Protein AF-A0A1Y6BHB0-F1 (afdb_monomer_lite)

Radius of gyration: 21.7 Å; chains: 1; bounding box: 54×38×59 Å

Structure (mmCIF, N/CA/C/O backbone):
data_AF-A0A1Y6BHB0-F1
#
_entry.id   AF-A0A1Y6BHB0-F1
#
loop_
_atom_site.group_PDB
_atom_site.id
_atom_site.type_symbol
_atom_site.label_atom_id
_atom_site.label_alt_id
_atom_site.label_comp_id
_atom_site.label_asym_id
_atom_site.label_entity_id
_atom_site.label_seq_id
_atom_site.pdbx_PDB_ins_code
_atom_site.Cartn_x
_atom_site.Cartn_y
_atom_site.Cartn_z
_atom_site.occupancy
_atom_site.B_iso_or_equiv
_atom_site.auth_seq_id
_atom_site.auth_comp_id
_atom_site.auth_asym_id
_atom_site.auth_atom_id
_atom_site.pdbx_PDB_model_num
ATOM 1 N N . MET A 1 1 ? 20.205 -12.396 -9.247 1.00 58.94 1 MET A N 1
ATOM 2 C CA . MET A 1 1 ? 19.993 -13.091 -10.542 1.00 58.94 1 MET A CA 1
ATOM 3 C C . MET A 1 1 ? 18.827 -12.420 -11.256 1.00 58.94 1 MET A C 1
ATOM 5 O O . MET A 1 1 ? 18.009 -11.830 -10.562 1.00 58.94 1 MET A O 1
ATOM 9 N N . ALA A 1 2 ? 18.769 -12.449 -12.587 1.00 69.56 2 ALA A N 1
ATOM 10 C CA . ALA A 1 2 ? 17.671 -11.874 -13.369 1.00 69.56 2 ALA A CA 1
ATOM 11 C C . ALA A 1 2 ? 16.970 -12.984 -14.165 1.00 69.56 2 ALA A C 1
ATOM 13 O O . ALA A 1 2 ? 17.650 -13.875 -14.675 1.00 69.56 2 ALA A O 1
ATOM 14 N N . ARG A 1 3 ? 15.635 -12.956 -14.253 1.00 81.56 3 ARG A N 1
ATOM 15 C CA . ARG A 1 3 ? 14.837 -13.904 -15.054 1.00 81.56 3 ARG A CA 1
ATOM 16 C C . ARG A 1 3 ? 14.178 -13.167 -16.213 1.00 81.56 3 ARG A C 1
ATOM 18 O O . ARG A 1 3 ? 13.564 -12.135 -15.971 1.00 81.56 3 ARG A O 1
ATOM 25 N N . VAL A 1 4 ? 14.276 -13.710 -17.428 1.00 79.94 4 VAL A N 1
ATOM 26 C CA . VAL A 1 4 ? 13.752 -13.087 -18.654 1.00 79.94 4 VAL A CA 1
ATOM 27 C C . VAL A 1 4 ? 12.661 -13.951 -19.295 1.00 79.94 4 VAL A C 1
ATOM 29 O O . VAL A 1 4 ? 12.777 -15.175 -19.294 1.00 79.94 4 VAL A O 1
ATOM 32 N N . TRP A 1 5 ? 11.628 -13.302 -19.835 1.00 77.12 5 TRP A N 1
ATOM 33 C CA . TRP A 1 5 ? 10.538 -13.888 -20.620 1.00 77.12 5 TRP A CA 1
ATOM 34 C C . TRP A 1 5 ? 10.349 -13.103 -21.925 1.00 77.12 5 TRP A C 1
ATOM 36 O O . TRP A 1 5 ? 10.450 -11.876 -21.909 1.00 77.12 5 TRP A O 1
ATOM 46 N N . ASP A 1 6 ? 10.044 -13.777 -23.031 1.00 75.12 6 ASP A N 1
ATOM 47 C CA . ASP A 1 6 ? 9.770 -13.176 -24.341 1.00 75.12 6 ASP A CA 1
ATOM 48 C C . ASP A 1 6 ? 8.538 -13.807 -25.026 1.00 75.12 6 ASP A C 1
ATOM 50 O O . ASP A 1 6 ? 8.048 -14.864 -24.626 1.00 75.12 6 ASP A O 1
ATOM 54 N N . SER A 1 7 ? 7.961 -13.108 -26.011 1.00 69.25 7 SER A N 1
ATOM 55 C CA . SER A 1 7 ? 6.822 -13.593 -26.813 1.00 69.25 7 SER A CA 1
ATOM 56 C C . SER A 1 7 ? 7.252 -14.174 -28.163 1.00 69.25 7 SER A C 1
ATOM 58 O O . SER A 1 7 ? 8.389 -13.982 -28.595 1.00 69.25 7 SER A O 1
ATOM 60 N N . VAL A 1 8 ? 6.296 -14.786 -28.887 1.00 60.19 8 VAL A N 1
ATOM 61 C CA . VAL A 1 8 ? 6.467 -15.207 -30.290 1.00 60.19 8 VAL A CA 1
ATOM 62 C C . VAL A 1 8 ? 7.111 -14.081 -31.094 1.00 60.19 8 VAL A C 1
ATOM 64 O O . VAL A 1 8 ? 6.662 -12.933 -31.089 1.00 60.19 8 VAL A O 1
ATOM 67 N N . THR A 1 9 ? 8.200 -14.434 -31.759 1.00 54.53 9 THR A N 1
ATOM 68 C CA . THR A 1 9 ? 8.954 -13.549 -32.628 1.00 54.53 9 THR A CA 1
ATOM 69 C C . THR A 1 9 ? 8.180 -13.346 -33.932 1.00 54.53 9 THR A C 1
ATOM 71 O O . THR A 1 9 ? 7.953 -14.307 -34.664 1.00 54.53 9 THR A O 1
ATOM 74 N N . VAL A 1 10 ? 7.795 -12.111 -34.263 1.00 55.25 10 VAL A N 1
ATOM 75 C CA . VAL A 1 10 ? 7.250 -11.773 -35.592 1.00 55.25 10 VAL A CA 1
ATOM 76 C C . VAL A 1 10 ? 8.358 -11.065 -36.371 1.00 55.25 10 VAL A C 1
ATOM 78 O O . VAL A 1 10 ? 8.929 -10.090 -35.888 1.00 55.25 10 VAL A O 1
ATOM 81 N N . CYS A 1 11 ? 8.724 -11.590 -37.545 1.00 61.59 11 CYS A N 1
ATOM 82 C CA . CYS A 1 11 ? 9.808 -11.060 -38.392 1.00 61.59 11 CYS A CA 1
ATOM 83 C C . CYS A 1 11 ? 11.186 -10.923 -37.701 1.00 61.59 11 CYS A C 1
ATOM 85 O O . CYS A 1 11 ? 11.979 -10.060 -38.066 1.00 61.59 11 CYS A O 1
ATOM 87 N N . GLY A 1 12 ? 11.491 -11.756 -36.702 1.00 62.12 12 GLY A N 1
ATOM 88 C CA . GLY A 1 12 ? 12.788 -11.743 -36.006 1.00 62.12 12 GLY A CA 1
ATOM 89 C C . GLY A 1 12 ? 12.880 -10.831 -34.773 1.00 62.12 12 GLY A C 1
ATOM 90 O O . GLY A 1 12 ? 13.934 -10.791 -34.149 1.00 62.12 12 GLY A O 1
ATOM 91 N N . SER A 1 13 ? 11.804 -10.134 -34.380 1.00 62.78 13 SER A N 1
ATOM 92 C CA . SER A 1 13 ? 11.776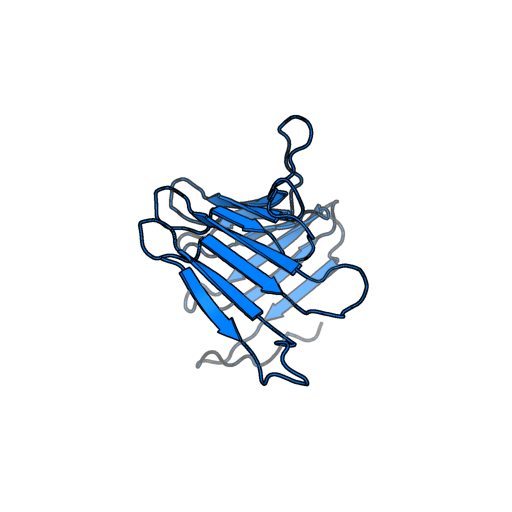 -9.285 -33.174 1.00 62.78 13 SER A CA 1
ATOM 93 C C . SER A 1 13 ? 10.723 -9.749 -32.159 1.00 62.78 13 SER A C 1
ATOM 95 O O . SER A 1 13 ? 9.595 -10.080 -32.533 1.00 62.78 13 SER A O 1
ATOM 97 N N . ALA A 1 14 ? 11.075 -9.771 -30.868 1.00 64.94 14 ALA A N 1
ATOM 98 C CA . ALA A 1 14 ? 10.121 -10.025 -29.786 1.00 64.94 14 ALA A CA 1
ATOM 99 C C . ALA A 1 14 ? 9.170 -8.825 -29.637 1.00 64.94 14 ALA A C 1
ATOM 101 O O . ALA A 1 14 ? 9.627 -7.691 -29.515 1.00 64.94 14 ALA A O 1
ATOM 102 N N . GLN A 1 15 ? 7.854 -9.054 -29.638 1.00 76.56 15 GLN A N 1
ATOM 103 C CA . GLN A 1 15 ? 6.855 -7.991 -29.417 1.00 76.56 15 GLN A CA 1
ATOM 104 C C . GLN A 1 15 ? 6.672 -7.651 -27.931 1.00 76.56 15 GLN A C 1
ATOM 106 O O . GLN A 1 15 ? 6.091 -6.624 -27.581 1.00 76.56 15 GLN A O 1
ATOM 111 N N . TYR A 1 16 ? 7.206 -8.505 -27.064 1.00 84.25 16 TYR A N 1
ATOM 112 C CA . TYR A 1 16 ? 7.228 -8.344 -25.626 1.00 84.25 16 TYR A CA 1
ATOM 113 C C . TYR A 1 16 ? 8.498 -8.978 -25.063 1.00 84.25 16 TYR A C 1
ATOM 115 O O . TYR A 1 16 ? 8.879 -10.081 -25.457 1.00 84.25 16 TYR A O 1
ATOM 123 N N . SER A 1 17 ? 9.127 -8.293 -24.115 1.00 88.00 17 SER A N 1
ATOM 124 C CA . SER A 1 17 ? 10.168 -8.864 -23.266 1.00 88.00 17 SER A CA 1
ATOM 125 C C . SER A 1 17 ? 9.992 -8.375 -21.836 1.00 88.00 17 SER A C 1
ATOM 127 O O . SER A 1 17 ? 9.733 -7.194 -21.615 1.00 88.00 17 SER A O 1
ATOM 129 N N . GLN A 1 18 ? 10.160 -9.257 -20.857 1.00 91.00 18 GLN A N 1
ATOM 130 C CA . GLN A 1 18 ? 10.143 -8.905 -19.444 1.00 91.00 18 GLN A CA 1
ATOM 131 C C . GLN A 1 18 ? 11.375 -9.454 -18.739 1.00 91.00 18 GLN A C 1
ATOM 133 O O . GLN A 1 18 ? 11.712 -10.619 -18.901 1.00 91.00 18 GLN A O 1
ATOM 138 N N . SER A 1 19 ? 12.014 -8.627 -17.915 1.00 93.31 19 SER A N 1
ATOM 139 C CA . SER A 1 19 ? 13.123 -9.011 -17.045 1.00 93.31 19 SER A CA 1
ATOM 140 C C . SER A 1 19 ? 12.796 -8.692 -15.589 1.00 93.31 19 SER A C 1
ATOM 142 O O . SER A 1 19 ? 12.406 -7.568 -15.272 1.00 93.31 19 SER A O 1
ATOM 144 N N . ILE A 1 20 ? 12.958 -9.678 -14.706 1.00 95.69 20 ILE A N 1
ATOM 145 C CA . ILE A 1 20 ? 12.718 -9.574 -13.264 1.00 95.69 20 ILE A CA 1
ATOM 146 C C . ILE A 1 20 ? 14.053 -9.703 -12.537 1.00 95.69 20 ILE A C 1
ATOM 148 O O . ILE A 1 20 ? 14.723 -10.732 -12.633 1.00 95.69 20 ILE A O 1
ATOM 152 N N . ASN A 1 21 ? 14.412 -8.677 -11.774 1.00 95.56 21 ASN A N 1
ATOM 153 C CA . ASN A 1 21 ? 15.571 -8.660 -10.894 1.00 95.56 21 ASN A CA 1
ATOM 154 C C . ASN A 1 21 ? 15.163 -8.983 -9.462 1.00 95.56 21 ASN A C 1
ATOM 156 O O . ASN A 1 21 ? 14.115 -8.543 -8.988 1.00 95.56 21 ASN A O 1
ATOM 160 N N . PHE A 1 22 ? 16.044 -9.688 -8.761 1.00 96.19 22 PHE A N 1
ATOM 161 C CA . PHE A 1 22 ? 15.888 -10.007 -7.347 1.00 96.19 22 PHE A CA 1
ATOM 162 C C . PHE A 1 22 ? 16.971 -9.324 -6.506 1.00 96.19 22 PHE A C 1
ATOM 164 O O . PHE A 1 22 ? 18.088 -9.107 -6.983 1.00 96.19 22 PHE A O 1
ATOM 171 N N . ASP A 1 23 ? 16.648 -8.986 -5.260 1.00 94.94 23 ASP A N 1
ATOM 172 C CA . ASP A 1 23 ? 17.625 -8.545 -4.265 1.00 94.94 23 ASP A CA 1
ATOM 173 C C . ASP A 1 23 ? 18.441 -9.722 -3.692 1.00 94.94 23 ASP A C 1
ATOM 175 O O . ASP A 1 23 ? 18.275 -10.878 -4.090 1.00 94.94 23 ASP A O 1
ATOM 179 N N . GLY A 1 24 ? 19.348 -9.434 -2.753 1.00 93.75 24 GLY A N 1
ATOM 180 C CA . GLY A 1 24 ? 20.203 -10.451 -2.127 1.00 93.75 24 GLY A CA 1
ATOM 181 C C . GLY A 1 24 ? 19.453 -11.511 -1.310 1.00 93.75 24 GLY A C 1
ATOM 182 O O . GLY A 1 24 ? 20.038 -12.541 -0.992 1.00 93.75 24 GLY A O 1
ATOM 183 N N . LEU A 1 25 ? 18.172 -11.286 -0.997 1.00 95.06 25 LEU A N 1
ATOM 184 C CA . LEU A 1 25 ? 17.303 -12.231 -0.292 1.00 95.06 25 LEU A CA 1
ATOM 185 C C . LEU A 1 25 ? 16.358 -12.976 -1.251 1.00 95.06 25 LEU A C 1
ATOM 187 O O . LEU A 1 25 ? 15.467 -13.693 -0.802 1.00 95.06 25 LEU A O 1
ATOM 191 N N . GLY A 1 26 ? 16.528 -12.810 -2.567 1.00 94.38 26 GLY A N 1
ATOM 192 C CA . GLY A 1 26 ? 15.717 -13.488 -3.579 1.00 94.38 26 GLY A CA 1
ATOM 193 C C . GLY A 1 26 ? 14.327 -12.882 -3.780 1.00 94.38 26 GLY A C 1
ATOM 194 O O . GLY A 1 26 ? 13.475 -13.510 -4.405 1.00 94.38 26 GLY A O 1
ATOM 195 N N . ARG A 1 27 ? 14.074 -11.668 -3.280 1.00 95.44 27 ARG A N 1
ATOM 196 C CA . ARG A 1 27 ? 12.787 -10.976 -3.450 1.00 95.44 27 ARG A CA 1
ATOM 197 C C . ARG A 1 27 ? 12.827 -10.070 -4.670 1.00 95.44 27 ARG A C 1
ATOM 199 O O . ARG A 1 27 ? 13.879 -9.523 -4.988 1.00 95.44 27 ARG A O 1
ATOM 206 N N . VAL A 1 28 ? 11.692 -9.890 -5.343 1.00 95.69 28 VAL A N 1
ATOM 207 C CA . VAL A 1 28 ? 11.603 -9.043 -6.545 1.00 95.69 28 VAL A CA 1
ATOM 208 C C . VAL A 1 28 ? 11.988 -7.606 -6.203 1.00 95.69 28 VAL A C 1
ATOM 210 O O . VAL A 1 28 ? 11.357 -6.976 -5.362 1.00 95.69 28 VAL A O 1
ATOM 213 N N . SER A 1 29 ? 13.007 -7.075 -6.876 1.00 95.81 29 SER A N 1
ATOM 214 C CA . SER A 1 29 ? 13.450 -5.691 -6.703 1.00 95.81 29 SER A CA 1
ATOM 215 C C . SER A 1 29 ? 13.037 -4.803 -7.870 1.00 95.81 29 SER A C 1
ATOM 217 O O . SER A 1 29 ? 12.697 -3.645 -7.656 1.00 95.81 29 SER A O 1
ATOM 219 N N . GLN A 1 30 ? 13.029 -5.318 -9.099 1.00 95.62 30 GLN A N 1
ATOM 220 C CA . GLN A 1 30 ? 12.675 -4.534 -10.278 1.00 95.62 30 GLN A CA 1
ATOM 221 C C . GLN A 1 30 ? 12.114 -5.431 -11.374 1.00 95.62 30 GLN A C 1
ATOM 223 O O . GLN A 1 30 ? 12.714 -6.456 -11.692 1.00 95.62 30 GLN A O 1
ATOM 228 N N . THR A 1 31 ? 11.028 -4.992 -11.998 1.00 95.25 31 THR A N 1
ATOM 229 C CA . THR A 1 31 ? 10.496 -5.582 -13.226 1.00 95.25 31 THR A CA 1
ATOM 230 C C . THR A 1 31 ? 10.679 -4.574 -14.348 1.00 95.25 31 THR A C 1
ATOM 232 O O . THR A 1 31 ? 10.356 -3.397 -14.208 1.00 95.25 31 THR A O 1
ATOM 235 N N . THR A 1 32 ? 11.251 -5.017 -15.459 1.00 93.50 32 THR A N 1
ATOM 236 C CA . THR A 1 32 ? 11.397 -4.215 -16.673 1.00 93.50 32 THR A CA 1
ATOM 237 C C . THR A 1 32 ? 10.605 -4.892 -17.769 1.00 93.50 32 THR A C 1
ATOM 239 O O . THR A 1 32 ? 10.884 -6.047 -18.075 1.00 93.50 32 THR A O 1
ATOM 242 N N . THR A 1 33 ? 9.640 -4.190 -18.348 1.00 91.00 33 THR A N 1
ATOM 243 C CA . THR A 1 33 ? 8.777 -4.717 -19.406 1.00 91.00 33 THR A CA 1
ATOM 244 C C . THR A 1 33 ? 8.952 -3.874 -20.658 1.00 91.00 33 THR A C 1
ATOM 246 O O . THR A 1 33 ? 8.791 -2.659 -20.602 1.00 91.00 33 THR A O 1
ATOM 249 N N . THR A 1 34 ? 9.262 -4.505 -21.784 1.00 88.12 34 THR A N 1
ATOM 250 C CA . THR A 1 34 ? 9.491 -3.851 -23.070 1.00 88.12 34 THR A CA 1
ATOM 251 C C . THR A 1 34 ? 8.463 -4.309 -24.098 1.00 88.12 34 THR A C 1
ATOM 253 O O . THR A 1 34 ? 8.304 -5.509 -24.303 1.00 88.12 34 THR A O 1
ATOM 256 N N . PHE A 1 35 ? 7.826 -3.358 -24.780 1.00 84.69 35 PHE A N 1
ATOM 257 C CA . PHE A 1 35 ? 6.937 -3.544 -25.927 1.00 84.69 35 PHE A CA 1
ATOM 258 C C . PHE A 1 35 ? 7.498 -2.788 -27.146 1.00 84.69 35 PHE A C 1
ATOM 260 O O . PHE A 1 35 ? 7.237 -1.590 -27.313 1.00 84.69 35 PHE A O 1
ATOM 267 N N . PRO A 1 36 ? 8.313 -3.432 -28.000 1.00 74.50 36 PRO A N 1
ATOM 268 C CA . PRO A 1 36 ? 8.846 -2.785 -29.196 1.00 74.50 36 PRO A CA 1
ATOM 269 C C . PRO A 1 36 ? 7.729 -2.361 -30.163 1.00 74.50 36 PRO A C 1
ATOM 271 O O . PRO A 1 36 ? 6.829 -3.140 -30.463 1.00 74.50 36 PRO A O 1
ATOM 274 N N . GLY A 1 37 ? 7.791 -1.123 -30.666 1.00 69.31 37 GLY A N 1
ATOM 275 C CA . GLY A 1 37 ? 6.844 -0.600 -31.663 1.00 69.31 37 GLY A CA 1
ATOM 276 C C . GLY A 1 37 ? 5.557 0.032 -31.112 1.00 69.31 37 GLY A C 1
ATOM 277 O O . GLY A 1 37 ? 4.710 0.433 -31.905 1.00 69.31 37 GLY A O 1
ATOM 278 N N . HIS A 1 38 ? 5.401 0.162 -29.789 1.00 63.78 38 HIS A N 1
ATOM 279 C CA . HIS A 1 38 ? 4.246 0.828 -29.175 1.00 63.78 38 HIS A CA 1
ATOM 280 C C . HIS A 1 38 ? 4.520 2.317 -28.858 1.00 63.78 38 HIS A C 1
ATOM 282 O O . HIS A 1 38 ? 5.587 2.674 -28.356 1.00 63.78 38 HIS A O 1
ATOM 288 N N . ASN A 1 39 ? 3.545 3.186 -29.158 1.00 56.44 39 ASN A N 1
ATOM 289 C CA . ASN A 1 39 ? 3.589 4.657 -29.092 1.00 56.44 39 ASN A CA 1
ATOM 290 C C . ASN A 1 39 ? 4.345 5.245 -27.873 1.00 56.44 39 ASN A C 1
ATOM 292 O O . ASN A 1 39 ? 3.850 5.215 -26.748 1.00 56.44 39 ASN A O 1
ATOM 296 N N . ASN A 1 40 ? 5.492 5.889 -28.127 1.00 59.97 40 ASN A N 1
ATOM 297 C CA . ASN A 1 40 ? 6.230 6.812 -27.242 1.00 59.97 40 ASN A CA 1
ATOM 298 C C . ASN A 1 40 ? 6.837 6.280 -25.924 1.00 59.97 40 ASN A C 1
ATOM 300 O O . ASN A 1 40 ? 7.524 7.043 -25.244 1.00 59.97 40 ASN A O 1
ATOM 304 N N . SER A 1 41 ? 6.682 5.003 -25.568 1.00 61.69 41 SER A N 1
ATOM 305 C CA . SER A 1 41 ? 7.523 4.364 -24.543 1.00 61.69 41 SER A CA 1
ATOM 306 C C . SER A 1 41 ? 7.571 2.864 -24.774 1.00 61.69 41 SER A C 1
ATOM 308 O O . SER A 1 41 ? 6.590 2.160 -24.560 1.00 61.69 41 SER A O 1
ATOM 310 N N . THR A 1 42 ? 8.726 2.369 -25.210 1.00 81.75 42 THR A N 1
ATOM 311 C CA . THR A 1 42 ? 8.920 0.940 -25.460 1.00 81.75 42 THR A CA 1
ATOM 312 C C . THR A 1 42 ? 9.267 0.178 -24.201 1.00 81.75 42 THR A C 1
ATOM 314 O O . THR A 1 42 ? 9.161 -1.033 -24.229 1.00 81.75 42 THR A O 1
ATOM 317 N N . THR A 1 43 ? 9.692 0.833 -23.117 1.00 87.81 43 THR A N 1
ATOM 318 C CA . THR A 1 43 ? 10.128 0.154 -21.891 1.00 87.81 43 THR A CA 1
ATOM 319 C C . THR A 1 43 ? 9.525 0.809 -20.657 1.00 87.81 43 THR A C 1
ATOM 321 O O . THR A 1 43 ? 9.545 2.029 -20.506 1.00 87.81 43 THR A O 1
ATOM 324 N N . HIS A 1 44 ? 9.010 -0.033 -19.770 1.00 89.62 44 HIS A N 1
ATOM 325 C CA . HIS A 1 44 ? 8.382 0.307 -18.506 1.00 89.62 44 HIS A CA 1
ATOM 326 C C . HIS A 1 44 ? 9.180 -0.308 -17.365 1.00 89.62 44 HIS A C 1
ATOM 328 O O . HIS A 1 44 ? 9.595 -1.467 -17.440 1.00 89.62 44 HIS A O 1
ATOM 334 N N . TYR A 1 45 ? 9.375 0.466 -16.303 1.00 92.62 45 TYR A N 1
ATOM 335 C CA . TYR A 1 45 ? 10.154 0.047 -15.143 1.00 92.62 45 TYR A CA 1
ATOM 336 C C . TYR A 1 45 ? 9.304 0.110 -13.883 1.00 92.62 45 TYR A C 1
ATOM 338 O O . TYR A 1 45 ? 8.821 1.176 -13.515 1.00 92.62 45 TYR A O 1
ATOM 346 N N . GLU A 1 46 ? 9.197 -1.014 -13.193 1.00 94.50 46 GLU A N 1
ATOM 347 C CA . GLU A 1 46 ? 8.542 -1.156 -11.895 1.00 94.50 46 GLU A CA 1
ATOM 348 C C . GLU A 1 46 ? 9.597 -1.527 -10.864 1.00 94.50 46 GLU A C 1
ATOM 350 O O . GLU A 1 46 ? 10.543 -2.259 -11.166 1.00 94.50 46 GLU A O 1
ATOM 355 N N . LYS A 1 47 ? 9.453 -1.038 -9.636 1.00 95.69 47 LYS A N 1
ATOM 356 C CA . LYS A 1 47 ? 10.401 -1.343 -8.562 1.00 95.69 47 LYS A CA 1
ATOM 357 C C . LYS A 1 47 ? 9.691 -1.517 -7.245 1.00 95.69 47 LYS A C 1
ATOM 359 O O . LYS A 1 47 ? 8.763 -0.780 -6.927 1.00 95.69 47 LYS A O 1
ATOM 364 N N . GLN A 1 48 ? 10.207 -2.451 -6.463 1.00 96.56 48 GLN A N 1
ATOM 365 C CA . GLN A 1 48 ? 9.828 -2.629 -5.079 1.00 96.56 48 GLN A CA 1
ATOM 366 C C . GLN A 1 48 ? 11.079 -2.611 -4.207 1.00 96.56 48 GLN A C 1
ATOM 368 O O . GLN A 1 48 ? 12.113 -3.185 -4.552 1.00 96.56 48 GLN A O 1
ATOM 373 N N . THR A 1 49 ? 11.001 -1.917 -3.080 1.00 96.88 49 THR A N 1
ATOM 374 C CA . THR A 1 49 ? 12.028 -1.965 -2.038 1.00 96.88 49 THR A CA 1
ATOM 375 C C . THR A 1 49 ? 11.427 -2.530 -0.768 1.00 96.88 49 THR A C 1
ATOM 377 O O . THR A 1 49 ? 10.206 -2.572 -0.602 1.00 96.88 49 THR A O 1
ATOM 380 N N . TYR A 1 50 ? 12.295 -2.967 0.133 1.00 97.94 50 TY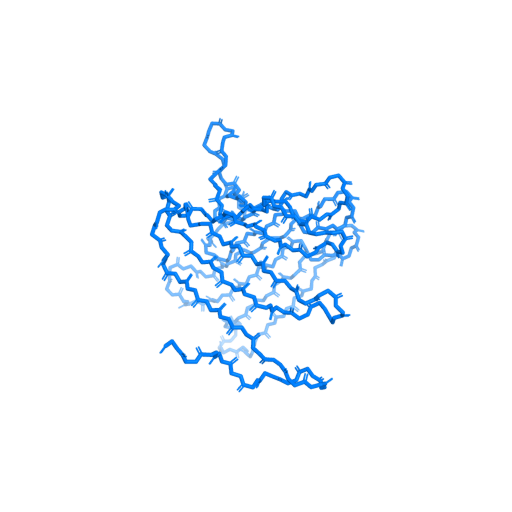R A N 1
ATOM 381 C CA . TYR A 1 50 ? 11.889 -3.576 1.383 1.00 97.94 50 TYR A CA 1
ATOM 382 C C . TYR A 1 50 ? 12.629 -2.948 2.550 1.00 97.94 50 TYR A C 1
ATOM 384 O O . TYR A 1 50 ? 13.760 -2.485 2.398 1.00 97.94 50 TYR A O 1
ATOM 392 N N . ASP A 1 51 ? 11.993 -2.957 3.714 1.00 96.19 51 ASP A N 1
ATOM 393 C CA . ASP A 1 51 ? 12.638 -2.552 4.951 1.00 96.19 51 ASP A CA 1
ATOM 394 C C . ASP A 1 51 ? 13.499 -3.684 5.537 1.00 96.19 51 ASP A C 1
ATOM 396 O O . ASP A 1 51 ? 13.563 -4.803 5.013 1.00 96.19 51 ASP A O 1
ATOM 400 N N . GLN A 1 52 ? 14.157 -3.383 6.656 1.00 95.19 52 GLN A N 1
ATOM 401 C CA . GLN A 1 52 ? 15.023 -4.319 7.375 1.00 95.19 52 GLN A CA 1
ATOM 402 C C . GLN A 1 52 ? 14.301 -5.573 7.901 1.00 95.19 52 GLN A C 1
ATOM 404 O O . GLN A 1 52 ? 14.960 -6.555 8.223 1.00 95.19 52 GLN A O 1
ATOM 409 N N . PHE A 1 53 ? 12.967 -5.553 7.991 1.00 96.19 53 PHE A N 1
ATOM 410 C CA . PHE A 1 53 ? 12.152 -6.666 8.487 1.00 96.19 53 PHE A CA 1
ATOM 411 C C . PHE A 1 53 ? 11.550 -7.508 7.368 1.00 96.19 53 PHE A C 1
ATOM 413 O O . PHE A 1 53 ? 10.795 -8.441 7.629 1.00 96.19 53 PHE A O 1
ATOM 420 N N . GLY A 1 54 ? 11.853 -7.185 6.115 1.00 95.38 54 GLY A N 1
ATOM 421 C CA . GLY A 1 54 ? 11.373 -7.970 4.996 1.00 95.38 54 GLY A CA 1
ATOM 422 C C . GLY A 1 54 ? 10.149 -7.393 4.283 1.00 95.38 54 GLY A C 1
ATOM 423 O O . GLY A 1 54 ? 9.758 -7.927 3.247 1.00 95.38 54 GLY A O 1
ATOM 424 N N . ARG A 1 55 ? 9.540 -6.329 4.817 1.00 97.12 55 ARG A N 1
ATOM 425 C CA . ARG A 1 55 ? 8.230 -5.816 4.384 1.00 97.12 55 ARG A CA 1
ATOM 426 C C . ARG A 1 55 ? 8.380 -4.820 3.247 1.00 97.12 55 ARG A C 1
ATOM 428 O O . ARG A 1 55 ? 9.404 -4.152 3.146 1.00 97.12 55 ARG A O 1
ATOM 435 N N . VAL A 1 56 ? 7.352 -4.699 2.412 1.00 97.56 56 VAL A N 1
ATOM 436 C CA . VAL A 1 56 ? 7.341 -3.766 1.277 1.00 97.56 56 VAL A CA 1
ATOM 437 C C . VAL A 1 56 ? 7.445 -2.327 1.773 1.00 97.56 56 VAL A C 1
ATOM 439 O O . VAL A 1 56 ? 6.535 -1.822 2.420 1.00 97.56 56 VAL A O 1
ATOM 442 N N . PHE A 1 57 ? 8.538 -1.651 1.439 1.00 97.50 57 PHE A N 1
ATOM 443 C CA . PHE A 1 57 ? 8.822 -0.293 1.889 1.00 97.50 57 PHE A CA 1
ATOM 444 C C . PHE A 1 57 ? 8.423 0.758 0.857 1.00 97.50 57 PHE A C 1
ATOM 446 O O . PHE A 1 57 ? 7.775 1.741 1.210 1.00 97.50 57 PHE A O 1
ATOM 453 N N . GLN A 1 58 ? 8.772 0.559 -0.415 1.00 96.81 58 GLN A N 1
ATOM 454 C CA . GLN A 1 58 ? 8.365 1.444 -1.507 1.00 96.81 58 GLN A CA 1
ATOM 455 C C . GLN A 1 58 ? 7.934 0.628 -2.717 1.00 96.81 58 GLN A C 1
ATOM 457 O O . GLN A 1 58 ? 8.537 -0.405 -3.008 1.00 96.81 58 GLN A O 1
ATOM 462 N N . VAL A 1 59 ? 6.934 1.128 -3.437 1.00 96.38 59 VAL A N 1
ATOM 463 C CA . VAL A 1 59 ? 6.446 0.559 -4.697 1.00 96.38 59 VAL A CA 1
ATOM 464 C C . VAL A 1 59 ? 6.396 1.666 -5.739 1.00 96.38 59 VAL A C 1
ATOM 466 O O .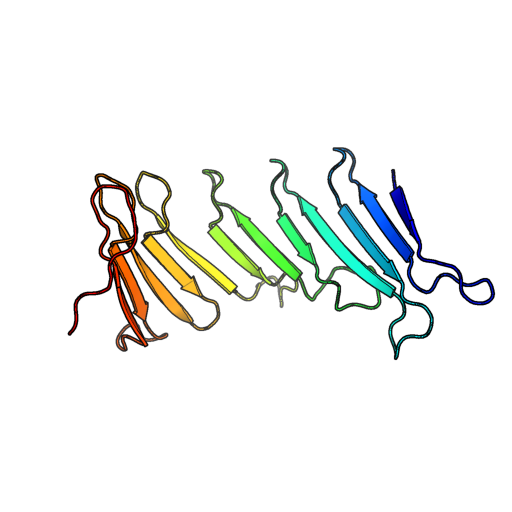 VAL A 1 59 ? 5.867 2.745 -5.480 1.00 96.38 59 VAL A O 1
ATOM 469 N N . PHE A 1 60 ? 6.956 1.398 -6.910 1.00 95.31 60 PHE A N 1
ATOM 470 C CA . PHE A 1 60 ? 7.034 2.317 -8.037 1.00 95.31 60 PHE A CA 1
ATOM 471 C C . PHE A 1 60 ? 6.300 1.720 -9.230 1.00 95.31 60 PHE A C 1
ATOM 473 O O . PHE A 1 60 ? 6.611 0.597 -9.632 1.00 95.31 60 PHE A O 1
ATOM 480 N N . ASP A 1 61 ? 5.360 2.479 -9.792 1.00 89.56 61 ASP A N 1
ATOM 481 C CA . ASP A 1 61 ? 4.556 2.046 -10.936 1.00 89.56 61 ASP A CA 1
ATOM 482 C C . ASP A 1 61 ? 5.351 1.993 -12.255 1.00 89.56 61 ASP A C 1
ATOM 484 O O . ASP A 1 61 ? 6.446 2.554 -12.376 1.00 89.56 61 ASP A O 1
ATOM 488 N N . SER A 1 62 ? 4.761 1.351 -13.265 1.00 83.62 62 SER A N 1
ATOM 489 C CA . SER A 1 62 ? 5.288 1.230 -14.631 1.00 83.62 62 SER A CA 1
ATOM 490 C C . SER A 1 62 ? 5.103 2.490 -15.485 1.00 83.62 62 SER A C 1
ATOM 492 O O . SER A 1 62 ? 5.518 2.508 -16.649 1.00 83.62 62 SER A O 1
ATOM 494 N N . ALA A 1 63 ? 4.533 3.571 -14.937 1.00 77.75 63 ALA A N 1
ATOM 495 C CA . ALA A 1 63 ? 4.273 4.827 -15.644 1.00 77.75 63 ALA A CA 1
ATOM 496 C C . ALA A 1 63 ? 5.546 5.690 -15.768 1.00 77.75 63 ALA A C 1
ATOM 498 O O . ALA A 1 63 ? 5.567 6.886 -15.456 1.00 77.75 63 ALA A O 1
ATOM 499 N N . ARG A 1 64 ? 6.649 5.068 -16.200 1.00 79.62 64 ARG A N 1
ATOM 500 C CA . ARG A 1 64 ? 7.949 5.707 -16.408 1.00 79.62 64 ARG A CA 1
ATOM 501 C C . ARG A 1 64 ? 8.706 5.058 -17.561 1.00 79.62 64 ARG A C 1
ATOM 503 O O . ARG A 1 64 ? 8.696 3.841 -17.709 1.00 79.62 64 ARG A O 1
ATOM 510 N N . SER A 1 65 ? 9.436 5.887 -18.297 1.00 76.06 65 SER A N 1
ATOM 511 C CA . SER A 1 65 ? 10.367 5.474 -19.351 1.00 76.06 65 SER A CA 1
ATOM 512 C C . SER A 1 65 ? 11.820 5.362 -18.866 1.00 76.06 65 SER A C 1
ATOM 514 O O . SER A 1 65 ? 12.717 5.105 -19.663 1.00 76.06 65 SER A O 1
ATOM 516 N N . SER A 1 66 ? 12.084 5.563 -17.566 1.00 83.19 66 SER A N 1
ATOM 517 C CA . SER A 1 66 ? 13.431 5.488 -16.987 1.00 83.19 66 SER A CA 1
ATOM 518 C C . SER A 1 66 ? 13.466 4.796 -15.621 1.00 83.19 66 SER A C 1
ATOM 520 O O . SER A 1 66 ? 12.507 4.833 -14.848 1.00 83.19 66 SER A O 1
ATOM 522 N N . ALA A 1 67 ? 14.621 4.214 -15.290 1.00 84.56 67 ALA A N 1
ATOM 523 C CA . ALA A 1 67 ? 14.887 3.525 -14.025 1.00 84.56 67 ALA A CA 1
ATOM 524 C C . ALA A 1 67 ? 15.349 4.472 -12.888 1.00 84.56 67 ALA A C 1
ATOM 526 O O . ALA A 1 67 ? 16.148 4.081 -12.039 1.00 84.56 67 ALA A O 1
ATOM 527 N N . SER A 1 68 ? 14.890 5.733 -12.863 1.00 87.12 68 SER A N 1
ATOM 528 C CA . SER A 1 68 ? 15.333 6.729 -11.865 1.00 87.12 68 SER A CA 1
ATOM 529 C C . SER A 1 68 ? 14.654 6.605 -10.496 1.00 87.12 68 SER A C 1
ATOM 531 O O . SER A 1 68 ? 15.196 7.093 -9.511 1.00 87.12 68 SER A O 1
ATOM 533 N N . PHE A 1 69 ? 13.467 5.988 -10.429 1.00 88.75 69 PHE A N 1
ATOM 534 C CA . PHE A 1 69 ? 12.714 5.682 -9.197 1.00 88.75 69 PHE A CA 1
ATOM 535 C C . PHE A 1 69 ? 12.680 6.802 -8.136 1.00 88.75 69 PHE A C 1
ATOM 537 O O . PHE A 1 69 ? 12.850 6.558 -6.945 1.00 88.75 69 PHE A O 1
ATOM 544 N N . ASN A 1 70 ? 12.447 8.042 -8.566 1.00 85.12 70 ASN A N 1
ATOM 545 C CA . ASN A 1 70 ? 12.397 9.228 -7.699 1.00 85.12 70 ASN A CA 1
ATOM 546 C C . ASN A 1 70 ? 11.002 9.874 -7.600 1.00 85.12 70 ASN A C 1
ATOM 548 O O . ASN A 1 70 ? 10.829 10.851 -6.880 1.00 85.12 70 ASN A O 1
ATOM 552 N N . LYS A 1 71 ? 10.020 9.346 -8.334 1.00 86.94 71 LYS A N 1
ATOM 553 C CA . LYS A 1 71 ? 8.628 9.817 -8.397 1.00 86.94 71 LYS A CA 1
ATOM 554 C C . LYS A 1 71 ? 7.682 8.685 -8.795 1.00 86.94 71 LYS A C 1
ATOM 556 O O . LYS A 1 71 ? 8.162 7.600 -9.141 1.00 86.94 71 LYS A O 1
ATOM 561 N N . ASN A 1 72 ? 6.377 8.963 -8.802 1.00 87.75 72 ASN A N 1
ATOM 562 C CA . ASN A 1 72 ? 5.316 8.032 -9.206 1.00 87.75 72 ASN A CA 1
ATOM 563 C C . ASN A 1 72 ? 5.389 6.729 -8.395 1.00 87.75 72 ASN A C 1
ATOM 565 O O . ASN A 1 72 ? 5.549 5.634 -8.926 1.00 87.75 72 ASN A O 1
ATOM 569 N N . GLY A 1 73 ? 5.435 6.851 -7.075 1.00 93.38 73 GLY A N 1
ATOM 570 C CA . GLY A 1 73 ? 5.562 5.696 -6.202 1.00 93.38 73 GLY A CA 1
ATOM 571 C C . GLY A 1 73 ? 4.995 5.994 -4.834 1.00 93.38 73 GLY A C 1
ATOM 572 O O . GLY A 1 73 ? 4.839 7.149 -4.455 1.00 93.38 73 GLY A O 1
ATOM 573 N N . VAL A 1 74 ? 4.708 4.944 -4.084 1.00 95.75 74 VAL A N 1
ATOM 574 C CA . VAL A 1 74 ? 4.216 5.043 -2.712 1.00 95.75 74 VAL A CA 1
ATOM 575 C C . VAL A 1 74 ? 5.231 4.459 -1.749 1.00 95.75 74 VAL A C 1
ATOM 577 O O . VAL A 1 74 ? 5.994 3.553 -2.091 1.00 95.75 74 VAL A O 1
ATOM 580 N N . LYS A 1 75 ? 5.245 4.994 -0.535 1.00 96.50 75 LYS A N 1
ATOM 581 C CA . LYS A 1 75 ? 6.058 4.540 0.584 1.00 96.50 75 LYS A CA 1
ATOM 582 C C . LYS A 1 75 ? 5.140 4.101 1.716 1.00 96.50 75 LYS A C 1
ATOM 584 O O . LYS A 1 75 ? 4.322 4.887 2.197 1.00 96.50 75 LYS A O 1
ATOM 589 N N . ASN A 1 76 ? 5.338 2.872 2.174 1.00 98.06 76 ASN A N 1
ATOM 590 C CA . ASN A 1 76 ? 4.691 2.342 3.363 1.00 98.06 76 ASN A CA 1
ATOM 591 C C . ASN A 1 76 ? 5.505 2.729 4.598 1.00 98.06 76 ASN A C 1
ATOM 593 O O . ASN A 1 76 ? 6.719 2.517 4.668 1.00 98.06 76 ASN A O 1
ATOM 597 N N . VAL A 1 77 ? 4.828 3.292 5.590 1.00 97.12 77 VAL A N 1
ATOM 598 C CA . VAL A 1 77 ? 5.380 3.585 6.910 1.00 97.12 77 VAL A CA 1
ATOM 599 C C . VAL A 1 77 ? 4.684 2.672 7.900 1.00 97.12 77 VAL A C 1
ATOM 601 O O . VAL A 1 77 ? 3.457 2.646 7.965 1.00 97.12 77 VAL A O 1
ATOM 604 N N . TYR A 1 78 ? 5.469 1.918 8.657 1.00 97.62 78 TYR A N 1
ATOM 605 C CA . TYR A 1 78 ? 4.975 0.962 9.637 1.00 97.62 78 TYR A CA 1
ATOM 606 C C . TYR A 1 78 ? 5.219 1.474 11.058 1.00 97.62 78 TYR A C 1
ATOM 608 O O . TYR A 1 78 ? 6.233 2.127 11.308 1.00 97.62 78 TYR A O 1
ATOM 616 N N . ASN A 1 79 ? 4.319 1.148 11.985 1.00 94.88 79 ASN A N 1
ATOM 617 C CA . ASN A 1 79 ? 4.503 1.440 13.406 1.00 94.88 79 ASN A CA 1
ATOM 618 C C . ASN A 1 79 ? 5.509 0.472 14.061 1.00 94.88 79 ASN A C 1
ATOM 620 O O . ASN A 1 79 ? 5.984 -0.486 13.439 1.00 94.88 79 ASN A O 1
ATOM 624 N N . SER A 1 80 ? 5.834 0.722 15.332 1.00 94.56 80 SER A N 1
ATOM 625 C CA . SER A 1 80 ? 6.797 -0.081 16.097 1.00 94.56 80 SER A CA 1
ATOM 626 C C . SER A 1 80 ? 6.343 -1.525 16.327 1.00 94.56 80 SER A C 1
ATOM 628 O O . SER A 1 80 ? 7.184 -2.403 16.489 1.00 94.56 80 SER A O 1
ATOM 630 N N . GLN A 1 81 ? 5.035 -1.788 16.299 1.00 93.69 81 GLN A N 1
ATOM 631 C CA . GLN A 1 81 ? 4.448 -3.124 16.432 1.00 93.69 81 GLN A CA 1
ATOM 632 C C . GLN A 1 81 ? 4.406 -3.905 15.114 1.00 93.69 81 GLN A C 1
ATOM 634 O O . GLN A 1 81 ? 4.046 -5.077 15.103 1.00 93.69 81 GLN A O 1
ATOM 639 N N . GLY A 1 82 ? 4.765 -3.273 13.999 1.00 94.19 82 GLY A N 1
ATOM 640 C CA . GLY A 1 82 ? 4.885 -3.940 12.715 1.00 94.19 82 GLY A CA 1
ATOM 641 C C . GLY A 1 82 ? 3.733 -3.692 11.732 1.00 94.19 82 GLY A C 1
ATOM 642 O O . GLY A 1 82 ? 3.838 -4.098 10.572 1.00 94.19 82 GLY A O 1
ATOM 643 N N . TYR A 1 83 ? 2.669 -3.007 12.153 1.00 95.31 83 TYR A N 1
ATOM 644 C CA . TYR A 1 83 ? 1.488 -2.743 11.329 1.00 95.31 83 TYR A CA 1
ATOM 645 C C . TYR A 1 83 ? 1.681 -1.533 10.417 1.00 95.31 83 TYR A C 1
ATOM 647 O O . TYR A 1 83 ? 2.433 -0.611 10.739 1.00 95.31 83 TYR A O 1
ATOM 655 N N . LEU A 1 84 ? 0.986 -1.527 9.276 1.00 97.00 84 LEU A N 1
ATOM 656 C CA . LEU A 1 84 ? 0.956 -0.372 8.380 1.00 97.00 84 LEU A CA 1
ATOM 657 C C . LEU A 1 84 ? 0.325 0.820 9.113 1.00 97.00 84 LEU A C 1
ATOM 659 O O . LEU A 1 84 ? -0.808 0.743 9.577 1.00 97.00 84 LEU A O 1
ATOM 663 N N . GLU A 1 85 ? 1.069 1.916 9.210 1.00 97.69 85 GLU A N 1
ATOM 664 C CA . GLU A 1 85 ? 0.631 3.158 9.846 1.00 97.69 85 GLU A CA 1
ATOM 665 C C . GLU A 1 85 ? 0.198 4.177 8.792 1.00 97.69 85 GLU A C 1
ATOM 667 O O . GLU A 1 85 ? -0.850 4.804 8.931 1.00 97.69 85 GLU A O 1
ATOM 672 N N . ARG A 1 86 ? 0.998 4.361 7.733 1.00 97.69 86 ARG A N 1
ATOM 673 C CA . ARG A 1 86 ? 0.738 5.342 6.672 1.00 97.69 86 ARG A CA 1
ATOM 674 C C . ARG A 1 86 ? 1.192 4.852 5.305 1.00 97.69 86 ARG A C 1
ATOM 676 O O . ARG A 1 86 ? 2.186 4.139 5.194 1.00 97.69 86 ARG A O 1
ATOM 683 N N . VAL A 1 87 ? 0.514 5.331 4.271 1.00 97.94 87 VAL A N 1
ATOM 684 C CA . VAL A 1 87 ? 0.958 5.298 2.877 1.00 97.94 87 VAL A CA 1
ATOM 685 C C . VAL A 1 87 ? 1.100 6.739 2.410 1.00 97.94 87 VAL A C 1
ATOM 687 O O . VAL A 1 87 ? 0.159 7.531 2.512 1.00 97.94 87 VAL A O 1
ATOM 690 N N . VAL A 1 88 ? 2.289 7.083 1.930 1.00 97.12 88 VAL A N 1
ATOM 691 C CA . VAL A 1 88 ? 2.634 8.435 1.473 1.00 97.12 88 VAL A CA 1
ATOM 692 C C . VAL A 1 88 ? 3.271 8.381 0.089 1.00 97.12 88 VAL A C 1
ATOM 694 O O . VAL A 1 88 ? 3.772 7.331 -0.314 1.00 97.12 88 VAL A O 1
ATOM 697 N N . ASP A 1 89 ? 3.282 9.493 -0.635 1.00 94.81 89 ASP A N 1
ATOM 698 C CA . ASP A 1 89 ? 4.041 9.608 -1.883 1.00 94.81 89 ASP A CA 1
ATOM 699 C C . ASP A 1 89 ? 5.542 9.394 -1.632 1.00 94.81 89 ASP A C 1
ATOM 701 O O . ASP A 1 89 ? 6.091 9.829 -0.619 1.00 94.81 89 ASP A O 1
ATOM 705 N N . VAL A 1 90 ? 6.242 8.735 -2.553 1.00 91.69 90 VAL A N 1
ATOM 706 C CA . VAL A 1 90 ? 7.707 8.665 -2.527 1.00 91.69 90 VAL A CA 1
ATOM 707 C C . VAL A 1 90 ? 8.327 10.031 -2.802 1.00 91.69 90 VAL A C 1
ATOM 709 O O . VAL A 1 90 ? 9.332 10.363 -2.166 1.00 91.69 90 VAL A O 1
ATOM 712 N N . ALA A 1 91 ? 7.760 10.817 -3.723 1.00 85.12 91 ALA A N 1
ATOM 713 C CA . ALA A 1 91 ? 8.308 12.121 -4.078 1.00 85.12 91 ALA A CA 1
ATOM 714 C C . ALA A 1 91 ? 7.976 13.154 -2.992 1.00 85.12 91 ALA A C 1
ATOM 716 O O . ALA A 1 91 ? 6.997 13.887 -3.049 1.00 85.12 91 ALA A O 1
ATOM 717 N N . GLY A 1 92 ? 8.821 13.229 -1.966 1.00 78.69 92 GLY A N 1
ATOM 718 C CA . GLY A 1 92 ? 8.699 14.280 -0.964 1.00 78.69 92 GLY A CA 1
ATOM 719 C C . GLY A 1 92 ? 9.069 15.652 -1.541 1.00 78.69 92 GLY A C 1
ATOM 720 O O . GLY A 1 92 ? 10.119 15.802 -2.166 1.00 78.69 92 GLY A O 1
ATOM 721 N N . LYS A 1 93 ? 8.263 16.684 -1.281 1.00 77.31 93 LYS A N 1
ATOM 722 C CA . LYS A 1 93 ? 8.633 18.091 -1.511 1.00 77.31 93 LYS A CA 1
ATOM 723 C C . LYS A 1 93 ? 9.226 18.661 -0.227 1.00 77.31 93 LYS A C 1
ATOM 725 O O . LYS A 1 93 ? 8.555 18.700 0.801 1.00 77.31 93 LYS A O 1
ATOM 730 N N . ASN A 1 94 ? 10.487 19.098 -0.265 1.00 82.88 94 ASN A N 1
ATOM 731 C CA . ASN A 1 94 ? 11.206 19.623 0.909 1.00 82.88 94 ASN A CA 1
ATOM 732 C C . ASN A 1 94 ? 11.157 18.671 2.125 1.00 82.88 94 ASN A C 1
ATOM 734 O O . ASN A 1 94 ? 10.954 19.100 3.258 1.00 82.88 94 ASN A O 1
ATOM 738 N N . GLY A 1 95 ? 11.266 17.360 1.878 1.00 79.50 95 GLY A N 1
ATOM 739 C CA . GLY A 1 95 ? 11.192 16.322 2.915 1.00 79.50 95 GLY A CA 1
ATOM 740 C C . GLY A 1 95 ? 9.781 16.006 3.433 1.00 79.50 95 GLY A C 1
ATOM 741 O O . GLY A 1 95 ? 9.631 15.120 4.273 1.00 79.50 95 GLY A O 1
ATOM 742 N N . LYS A 1 96 ? 8.739 16.685 2.937 1.00 86.38 96 LYS A N 1
ATOM 743 C CA . LYS A 1 96 ? 7.338 16.368 3.236 1.00 86.38 96 LYS A CA 1
ATOM 744 C C . LYS A 1 96 ? 6.755 15.496 2.136 1.00 86.38 96 LYS A C 1
ATOM 746 O O . LYS A 1 96 ? 6.839 15.848 0.966 1.00 86.38 96 LYS A O 1
ATOM 751 N N . HIS A 1 97 ? 6.162 14.379 2.527 1.00 91.19 97 HIS A N 1
ATOM 752 C CA . HIS A 1 97 ? 5.508 13.446 1.620 1.00 91.19 97 HIS A CA 1
ATOM 753 C C . HIS A 1 97 ? 3.996 13.636 1.693 1.00 91.19 97 HIS A C 1
ATOM 755 O O . HIS A 1 97 ? 3.450 13.721 2.798 1.00 91.19 97 HIS A O 1
ATOM 761 N N . ASP A 1 98 ? 3.336 13.687 0.538 1.00 94.50 98 ASP A N 1
ATOM 762 C CA . ASP A 1 98 ? 1.882 13.800 0.475 1.00 94.50 98 ASP A CA 1
ATOM 763 C C . ASP A 1 98 ? 1.240 12.527 1.042 1.00 94.50 98 ASP A C 1
ATOM 765 O O . ASP A 1 98 ? 1.684 11.407 0.774 1.00 94.50 98 ASP A O 1
ATOM 769 N N . LEU A 1 99 ? 0.222 12.695 1.886 1.00 95.38 99 LEU A N 1
ATOM 770 C CA . LEU A 1 99 ? -0.469 11.584 2.529 1.00 95.38 99 LEU A CA 1
ATOM 771 C C . LEU A 1 99 ? -1.495 10.984 1.569 1.00 95.38 99 LEU A C 1
ATOM 773 O O . LEU A 1 99 ? -2.331 11.711 1.047 1.00 95.38 99 LEU A O 1
ATOM 777 N N . PHE A 1 100 ? -1.502 9.660 1.418 1.00 96.56 100 PHE A N 1
ATOM 778 C CA . PHE A 1 100 ? -2.585 8.945 0.737 1.00 96.56 100 PHE A CA 1
ATOM 779 C C . PHE A 1 100 ? -3.491 8.204 1.714 1.00 96.56 100 PHE A C 1
ATOM 781 O O . PHE A 1 100 ? -4.705 8.154 1.513 1.00 96.56 100 PHE A O 1
ATOM 788 N N . TYR A 1 101 ? -2.915 7.656 2.783 1.00 97.88 101 TYR A N 1
ATOM 789 C CA . TYR A 1 101 ? -3.639 6.881 3.783 1.00 97.88 101 TYR A CA 1
ATOM 790 C C . TYR A 1 101 ? -2.916 6.909 5.130 1.00 97.88 101 TYR A C 1
ATOM 792 O O . TYR A 1 101 ? -1.694 6.779 5.176 1.00 97.88 101 TYR A O 1
ATOM 800 N N . GLN A 1 102 ? -3.652 7.034 6.229 1.00 98.12 102 GLN A N 1
ATOM 801 C CA . GLN A 1 102 ? -3.140 6.935 7.591 1.00 98.12 102 GLN A CA 1
ATOM 802 C C . GLN A 1 102 ? -4.113 6.161 8.471 1.00 98.12 102 GLN A C 1
ATOM 804 O O . GLN A 1 102 ? -5.271 6.546 8.599 1.00 98.12 102 GLN A O 1
ATOM 809 N N . VAL A 1 103 ? -3.620 5.151 9.178 1.00 97.94 103 VAL A N 1
ATOM 810 C CA . VAL A 1 103 ? -4.353 4.556 10.293 1.00 97.94 103 VAL A CA 1
ATOM 811 C C . VAL A 1 103 ? -4.282 5.494 11.495 1.00 97.94 103 VAL A C 1
ATOM 813 O O . VAL A 1 103 ? -3.204 5.928 11.903 1.00 97.94 103 VAL A O 1
ATOM 816 N N . LYS A 1 104 ? -5.444 5.825 12.055 1.00 97.12 104 LYS A N 1
ATOM 817 C CA . LYS A 1 104 ? -5.583 6.690 13.234 1.00 97.12 104 LYS A CA 1
ATOM 818 C C . LYS A 1 104 ? -5.818 5.881 14.502 1.00 97.12 104 LYS A C 1
ATOM 820 O O . LYS A 1 104 ? -5.297 6.256 15.548 1.00 97.12 104 LYS A O 1
ATOM 825 N N . ALA A 1 105 ? -6.552 4.775 14.396 1.00 96.50 105 ALA A N 1
ATOM 826 C CA . ALA A 1 105 ? -6.837 3.894 15.517 1.00 96.50 105 ALA A CA 1
ATOM 827 C C . ALA A 1 105 ? -6.983 2.435 15.070 1.00 96.50 105 ALA A C 1
ATOM 829 O O . ALA A 1 105 ? -7.403 2.143 13.946 1.00 96.50 105 ALA A O 1
ATOM 830 N N . MET A 1 106 ? -6.646 1.527 15.984 1.00 96.06 106 MET A N 1
ATOM 831 C CA . MET A 1 106 ? -6.870 0.091 15.859 1.00 96.06 106 MET A CA 1
ATOM 832 C C . MET A 1 106 ? -7.469 -0.453 17.159 1.00 96.06 106 MET A C 1
ATOM 834 O O . MET A 1 106 ? -7.273 0.131 18.227 1.00 96.06 106 MET A O 1
ATOM 838 N N . ASP A 1 107 ? -8.182 -1.573 17.080 1.00 92.88 107 ASP A N 1
ATOM 839 C CA . ASP A 1 107 ? -8.588 -2.338 18.258 1.00 92.88 107 ASP A CA 1
ATOM 840 C C . ASP A 1 107 ? -7.458 -3.251 18.776 1.00 92.88 107 ASP A C 1
ATOM 842 O O . ASP A 1 107 ? -6.391 -3.382 18.171 1.00 92.88 107 ASP A O 1
ATOM 846 N N . ALA A 1 108 ? -7.697 -3.919 19.909 1.00 89.62 108 ALA A N 1
ATOM 847 C CA . ALA A 1 108 ? -6.729 -4.827 20.532 1.00 89.62 108 ALA A CA 1
ATOM 848 C C . ALA A 1 108 ? -6.374 -6.058 19.671 1.00 89.62 108 ALA A C 1
ATOM 850 O O . ALA A 1 108 ? -5.407 -6.754 19.973 1.00 89.62 108 ALA A O 1
ATOM 851 N N . ARG A 1 109 ? -7.144 -6.339 18.611 1.00 90.06 109 ARG A N 1
ATOM 852 C CA . ARG A 1 109 ? -6.897 -7.425 17.651 1.00 90.06 109 ARG A CA 1
ATOM 853 C C . ARG A 1 109 ? -6.183 -6.926 16.388 1.00 90.06 109 ARG A C 1
ATOM 855 O O . ARG A 1 109 ? -6.007 -7.703 15.454 1.00 90.06 109 ARG A O 1
ATOM 862 N N . GLY A 1 110 ? -5.787 -5.651 16.346 1.00 91.25 110 GLY A N 1
ATOM 863 C CA . GLY A 1 110 ? -5.105 -5.040 15.207 1.00 91.25 110 GLY A CA 1
ATOM 864 C C . GLY A 1 110 ? -6.030 -4.685 14.040 1.00 91.25 110 GLY A C 1
ATOM 865 O O . GLY A 1 110 ? -5.542 -4.397 12.948 1.00 91.25 110 GLY A O 1
ATOM 866 N N . LYS A 1 111 ? -7.358 -4.693 14.230 1.00 93.62 111 LYS A N 1
ATOM 867 C CA . LYS A 1 111 ? -8.289 -4.211 13.202 1.00 93.62 111 LYS A CA 1
ATOM 868 C C . LYS A 1 111 ? -8.329 -2.693 13.232 1.00 93.62 111 LYS A C 1
ATOM 870 O O . LYS A 1 111 ? -8.423 -2.092 14.296 1.00 93.62 111 LYS A O 1
ATOM 875 N N . ILE A 1 112 ? -8.295 -2.075 12.059 1.00 96.50 112 ILE A N 1
ATOM 876 C CA . ILE A 1 112 ? -8.378 -0.621 11.912 1.00 96.50 112 ILE A CA 1
ATOM 877 C C . ILE A 1 112 ? -9.775 -0.154 12.317 1.00 96.50 112 ILE A C 1
ATOM 879 O O . ILE A 1 112 ? -10.759 -0.581 11.729 1.00 96.50 112 ILE A O 1
ATOM 883 N N . THR A 1 113 ? -9.869 0.743 13.294 1.00 96.94 113 THR A N 1
ATOM 884 C CA . THR A 1 113 ? -11.139 1.343 13.738 1.00 96.94 113 THR A CA 1
ATOM 885 C C . THR A 1 113 ? -11.308 2.775 13.242 1.00 96.94 113 THR A C 1
ATOM 887 O O . THR A 1 113 ? -12.432 3.269 13.173 1.00 96.94 113 THR A O 1
ATOM 890 N N . GLU A 1 114 ? -10.221 3.426 12.822 1.00 96.94 114 GLU A N 1
ATOM 891 C CA . GLU A 1 114 ? -10.255 4.750 12.202 1.00 96.94 114 GLU A CA 1
ATOM 892 C C . GLU A 1 114 ? -9.096 4.932 11.215 1.00 96.94 114 GLU A C 1
ATOM 894 O O . GLU A 1 114 ? -7.943 4.617 11.531 1.00 96.94 114 GLU A O 1
ATOM 899 N N . ALA A 1 115 ? -9.390 5.478 10.034 1.00 97.31 115 ALA A N 1
ATOM 900 C CA . ALA A 1 115 ? -8.409 5.794 9.004 1.00 97.31 115 ALA A CA 1
ATOM 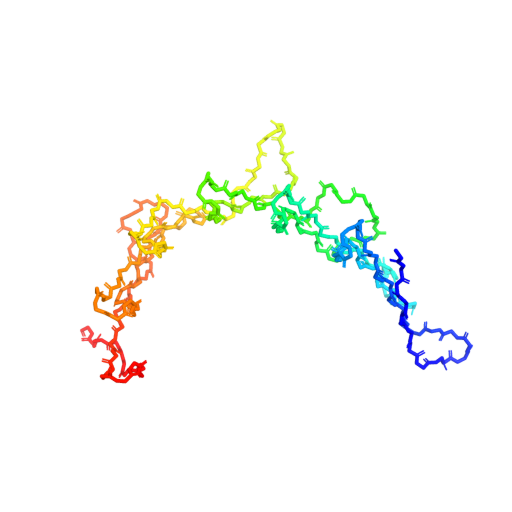901 C C . ALA A 1 115 ? -8.702 7.135 8.319 1.00 97.31 115 ALA A C 1
ATOM 903 O O . ALA A 1 115 ? -9.852 7.465 8.049 1.00 97.31 115 ALA A O 1
ATOM 904 N N . LEU A 1 116 ? -7.648 7.881 8.001 1.00 96.44 116 LEU A N 1
ATOM 905 C CA . LEU A 1 116 ? -7.680 9.143 7.267 1.00 96.44 116 LEU A CA 1
ATOM 906 C C . LEU A 1 116 ? -7.107 8.934 5.862 1.00 96.44 116 LEU A C 1
ATOM 908 O O . LEU A 1 116 ? -6.005 8.408 5.711 1.00 96.44 116 LEU A O 1
ATOM 912 N N . TYR A 1 117 ? -7.828 9.381 4.843 1.00 95.50 117 TYR A N 1
ATOM 913 C CA . TYR A 1 117 ? -7.401 9.337 3.448 1.00 95.50 117 TYR A CA 1
ATOM 914 C C . TYR A 1 117 ? -6.815 10.681 3.009 1.00 95.50 117 TYR A C 1
ATOM 916 O O . TYR A 1 117 ? -7.120 11.731 3.575 1.00 95.50 117 TYR A O 1
ATOM 924 N N . GLY A 1 118 ? -5.979 10.658 1.971 1.00 93.50 118 GLY A N 1
ATOM 925 C CA . GLY A 1 118 ? -5.279 11.840 1.453 1.00 93.50 118 GLY A CA 1
ATOM 926 C C . GLY A 1 118 ? -6.184 12.976 0.973 1.00 93.50 118 GLY A C 1
ATOM 927 O O . GLY A 1 118 ? -5.775 14.131 0.957 1.00 93.50 118 GLY A O 1
ATOM 928 N N . ASN A 1 119 ? -7.436 12.666 0.636 1.00 90.81 119 ASN A N 1
ATOM 929 C CA . ASN A 1 119 ? -8.463 13.648 0.285 1.00 90.81 119 ASN A CA 1
ATOM 930 C C . ASN A 1 119 ? -9.170 14.266 1.511 1.00 90.81 119 ASN A C 1
ATOM 932 O O . ASN A 1 119 ? -10.142 14.999 1.350 1.00 90.81 119 ASN A O 1
ATOM 936 N N . GLY A 1 120 ? -8.725 13.949 2.730 1.00 91.69 120 GLY A N 1
ATOM 937 C CA . GLY A 1 120 ? -9.305 14.434 3.981 1.00 91.69 120 GLY A CA 1
ATOM 938 C C . GLY A 1 120 ? -10.490 13.616 4.498 1.00 91.69 120 GLY A C 1
ATOM 939 O O . GLY A 1 120 ? -10.966 13.891 5.596 1.00 91.69 120 GLY A O 1
ATOM 940 N N . VAL A 1 121 ? -10.959 12.601 3.762 1.00 93.31 121 VAL A N 1
ATOM 941 C CA . VAL A 1 121 ? -12.039 11.725 4.236 1.00 93.31 121 VAL A CA 1
ATOM 942 C C . VAL A 1 121 ? -11.541 10.878 5.398 1.00 93.31 121 VAL A C 1
ATOM 944 O O . VAL A 1 121 ? -10.498 10.229 5.300 1.00 93.31 121 VAL A O 1
ATOM 947 N N . THR A 1 122 ? -12.314 10.834 6.479 1.00 95.00 122 THR A N 1
ATOM 948 C CA . THR A 1 122 ? -12.070 9.899 7.583 1.00 95.00 122 THR A CA 1
ATOM 949 C C . THR A 1 122 ? -13.087 8.778 7.547 1.00 95.00 122 THR A C 1
ATOM 951 O O . THR A 1 122 ? -14.288 9.030 7.498 1.00 95.00 122 THR A O 1
ATOM 954 N N . GLN A 1 123 ? -12.614 7.538 7.608 1.00 95.00 123 GLN A N 1
ATOM 955 C CA . GLN A 1 123 ?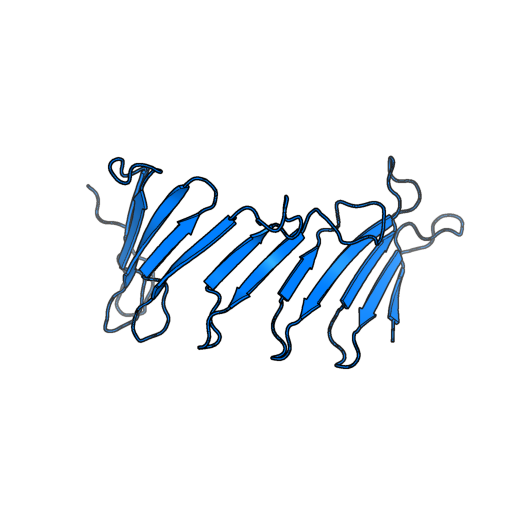 -13.455 6.362 7.770 1.00 95.00 123 GLN A CA 1
ATOM 956 C C . GLN A 1 123 ? -13.340 5.807 9.185 1.00 95.00 123 GLN A C 1
ATOM 958 O O . GLN A 1 123 ? -12.242 5.696 9.730 1.00 95.00 123 GLN A O 1
ATOM 963 N N . LYS A 1 124 ? -14.481 5.434 9.764 1.00 95.31 124 LYS A N 1
ATOM 964 C CA . LYS A 1 124 ? -14.579 4.744 11.050 1.00 95.31 124 LYS A CA 1
ATOM 965 C C . LYS A 1 124 ? -15.231 3.387 10.858 1.00 95.31 124 LYS A C 1
ATOM 967 O O . LYS A 1 124 ? -16.260 3.276 10.187 1.00 95.31 124 LYS A O 1
ATOM 972 N N . TYR A 1 125 ? -14.649 2.386 11.501 1.00 95.75 125 TYR A N 1
ATOM 973 C CA . TYR A 1 125 ? -15.111 1.007 11.459 1.00 95.75 125 TYR A CA 1
ATOM 974 C C . TYR A 1 125 ? -15.472 0.541 12.866 1.00 95.75 125 TYR A C 1
ATOM 976 O O . TYR A 1 125 ? -14.756 0.817 13.830 1.00 95.75 125 TYR A O 1
ATOM 984 N N . ALA A 1 126 ? -16.569 -0.201 12.974 1.00 95.06 126 ALA A N 1
ATOM 985 C CA . ALA A 1 126 ? -16.891 -0.977 14.166 1.00 95.06 126 ALA A CA 1
ATOM 986 C C . ALA A 1 126 ? -17.030 -2.445 13.781 1.00 95.06 126 ALA A C 1
ATOM 988 O O . ALA A 1 126 ? -17.469 -2.753 12.673 1.00 95.06 126 ALA A O 1
ATOM 989 N N . TYR A 1 127 ? -16.699 -3.339 14.707 1.00 95.31 127 TYR A N 1
ATOM 990 C CA . TYR A 1 127 ? -16.736 -4.783 14.500 1.00 95.31 127 TYR A CA 1
ATOM 991 C C . TYR A 1 127 ? -17.531 -5.469 15.612 1.00 95.31 127 TYR A C 1
ATOM 993 O O . TYR A 1 127 ? -17.575 -4.990 16.748 1.00 95.31 127 TYR A O 1
ATOM 1001 N N . TYR A 1 128 ? -18.136 -6.613 15.305 1.00 91.38 128 TYR A N 1
ATOM 1002 C CA . TYR A 1 128 ? -18.712 -7.493 16.318 1.00 91.38 128 TYR A CA 1
ATOM 1003 C C . TYR A 1 128 ? -17.597 -8.106 17.174 1.00 91.38 128 TYR A C 1
ATOM 1005 O O . TYR A 1 128 ? -16.662 -8.702 16.645 1.00 91.38 128 TYR A O 1
ATOM 1013 N N . GLN A 1 129 ? -17.684 -7.997 18.503 1.00 88.69 129 GLN A N 1
ATOM 1014 C CA . GLN A 1 129 ? -16.617 -8.483 19.393 1.00 88.69 129 GLN A CA 1
ATOM 1015 C C . GLN A 1 129 ? -16.433 -10.009 19.336 1.00 88.69 129 GLN A C 1
ATOM 1017 O O . GLN A 1 129 ? -15.303 -10.490 19.430 1.00 88.69 129 GLN A O 1
ATOM 1022 N N . GLY A 1 130 ? -17.513 -10.773 19.151 1.00 89.00 130 GLY A N 1
ATOM 1023 C CA . GLY A 1 130 ? -17.449 -12.237 19.083 1.00 89.00 130 GLY A CA 1
ATOM 1024 C C . GLY A 1 130 ? -16.757 -12.744 17.817 1.00 89.00 130 GLY A C 1
ATOM 1025 O O . GLY A 1 130 ? -15.847 -13.560 17.898 1.00 89.00 130 GLY A O 1
ATOM 1026 N N . THR A 1 131 ? -17.132 -12.204 16.656 1.00 90.12 131 THR A N 1
ATOM 1027 C CA . THR A 1 131 ? -16.727 -12.737 15.342 1.00 90.12 131 THR A CA 1
ATOM 1028 C C . THR A 1 131 ? -15.649 -11.906 14.647 1.00 90.12 131 THR A C 1
ATOM 1030 O O . THR A 1 131 ? -14.936 -12.389 13.774 1.00 90.12 131 THR A O 1
ATOM 1033 N N . GLY A 1 132 ? -15.511 -10.630 15.011 1.00 90.62 132 GLY A N 1
ATOM 1034 C CA . GLY A 1 132 ? -14.662 -9.674 14.306 1.00 90.62 132 GLY A CA 1
ATOM 1035 C C . GLY A 1 132 ? -15.215 -9.226 12.949 1.00 90.62 132 GLY A C 1
ATOM 1036 O O . GLY A 1 132 ? -14.491 -8.542 12.220 1.00 90.62 132 GLY A O 1
ATOM 1037 N N . LEU A 1 133 ? -16.452 -9.593 12.601 1.00 92.38 133 LEU A N 1
ATOM 1038 C CA . LEU A 1 133 ? -17.113 -9.154 11.370 1.00 92.38 133 LEU A CA 1
ATOM 1039 C C . LEU A 1 133 ? -17.401 -7.652 11.422 1.00 92.38 133 LEU A C 1
ATOM 1041 O O . LEU A 1 133 ? -17.671 -7.101 12.494 1.00 92.38 133 LEU A O 1
ATOM 1045 N N . ALA A 1 134 ? -17.307 -6.982 10.273 1.00 93.00 134 ALA A N 1
ATOM 1046 C CA . ALA A 1 134 ? -17.580 -5.552 10.173 1.00 93.00 134 ALA A CA 1
ATOM 1047 C C . ALA A 1 134 ? -19.049 -5.289 10.512 1.00 93.00 134 ALA A C 1
ATOM 1049 O O . ALA A 1 134 ? -19.936 -5.903 9.942 1.00 93.00 134 ALA A O 1
ATOM 1050 N N . LYS A 1 135 ? -19.299 -4.390 11.456 1.00 92.75 135 LYS A N 1
ATOM 1051 C CA . LYS A 1 135 ? -20.637 -4.008 11.911 1.00 92.75 135 LYS A CA 1
ATOM 1052 C C . LYS A 1 135 ? -21.081 -2.696 11.280 1.00 92.75 135 LYS A C 1
ATOM 1054 O O . LYS A 1 135 ? -22.207 -2.585 10.819 1.00 92.75 135 LYS A O 1
ATOM 1059 N N . THR A 1 136 ? -20.198 -1.699 11.261 1.00 93.25 136 THR A N 1
ATOM 1060 C CA . THR A 1 136 ? -20.497 -0.394 10.659 1.00 93.25 136 THR A CA 1
ATOM 1061 C C . THR A 1 136 ? -19.296 0.154 9.917 1.00 93.25 136 THR A C 1
ATOM 1063 O O . THR A 1 136 ? -18.171 0.044 10.413 1.00 93.25 136 THR A O 1
ATOM 1066 N N . ILE A 1 137 ? -19.554 0.828 8.801 1.00 92.94 137 ILE A N 1
ATOM 1067 C CA . ILE A 1 137 ? -18.582 1.627 8.058 1.00 92.94 137 ILE A CA 1
ATOM 1068 C C . ILE A 1 137 ? -19.173 3.025 7.896 1.00 92.94 137 ILE A C 1
ATOM 1070 O O . ILE A 1 137 ? -20.248 3.193 7.321 1.00 92.94 137 ILE A O 1
ATOM 1074 N N . LYS A 1 138 ? -18.488 4.030 8.437 1.00 93.44 138 LYS A N 1
ATOM 1075 C CA . LYS A 1 138 ? -18.894 5.438 8.352 1.00 93.44 138 LYS A CA 1
ATOM 1076 C C . LYS A 1 138 ? -17.794 6.233 7.681 1.00 93.44 138 LYS A C 1
ATOM 1078 O O . LYS A 1 138 ? -16.645 6.110 8.096 1.00 93.44 138 LYS A O 1
ATOM 1083 N N . ALA A 1 139 ? -18.137 7.050 6.695 1.00 91.62 139 ALA A N 1
ATOM 1084 C CA . ALA A 1 139 ? -17.215 7.974 6.053 1.00 91.62 139 ALA A CA 1
ATOM 1085 C C . ALA A 1 139 ? -17.668 9.411 6.301 1.00 91.62 139 ALA A C 1
ATOM 1087 O O . ALA A 1 139 ? -18.820 9.770 6.049 1.00 91.62 139 ALA A O 1
ATOM 1088 N N . PHE A 1 140 ? -16.730 10.226 6.758 1.00 90.56 140 PHE A N 1
ATOM 1089 C CA . PHE A 1 140 ? -16.932 11.633 7.038 1.00 90.56 140 PHE A CA 1
ATOM 1090 C C . PHE A 1 140 ? -16.098 12.465 6.074 1.00 90.56 140 PHE A C 1
ATOM 1092 O O . PHE A 1 140 ? -14.933 12.140 5.816 1.00 90.56 140 PHE A O 1
ATOM 1099 N N . GLY A 1 141 ? -16.685 13.546 5.561 1.00 85.50 141 GLY A N 1
ATOM 1100 C CA . GLY A 1 141 ? -15.936 14.558 4.818 1.00 85.50 141 GLY A CA 1
ATOM 1101 C C . GLY A 1 141 ? -14.837 15.204 5.673 1.00 85.50 141 GLY A C 1
ATOM 1102 O O . GLY A 1 141 ? -14.748 14.981 6.881 1.00 85.50 141 GLY A O 1
ATOM 1103 N N . SER A 1 142 ? -14.023 16.059 5.057 1.00 77.62 142 SER A N 1
ATOM 1104 C CA . SER A 1 142 ? -12.881 16.724 5.709 1.00 77.62 142 SER A CA 1
ATOM 1105 C C . SER A 1 142 ? -13.234 17.513 6.977 1.00 77.62 142 SER A C 1
ATOM 1107 O O . SER A 1 142 ? -12.382 17.674 7.848 1.00 77.62 142 SER A O 1
ATOM 1109 N N . ASN A 1 143 ? -14.486 17.957 7.118 1.00 74.81 143 ASN A N 1
ATOM 1110 C CA . ASN A 1 143 ? -14.971 18.694 8.287 1.00 74.81 143 ASN A CA 1
ATOM 1111 C C . ASN A 1 143 ? -15.597 17.805 9.374 1.00 74.81 143 ASN A C 1
ATOM 1113 O O . ASN A 1 143 ? -16.092 18.340 10.359 1.00 74.81 143 ASN A O 1
ATOM 1117 N N . MET A 1 144 ? -15.621 16.475 9.212 1.00 70.50 144 MET A N 1
ATOM 1118 C CA . MET A 1 144 ? -16.211 15.499 10.153 1.00 70.50 144 MET A CA 1
ATOM 1119 C C . MET A 1 144 ? -17.715 15.657 10.454 1.00 70.50 144 MET A C 1
ATOM 1121 O O . MET A 1 144 ? -18.262 14.890 11.242 1.00 70.50 144 MET A O 1
ATOM 1125 N N . ILE A 1 145 ? -18.380 16.640 9.847 1.00 65.12 145 ILE A N 1
ATOM 1126 C CA . ILE A 1 145 ? -19.786 16.984 10.098 1.00 65.12 145 ILE A CA 1
ATOM 1127 C C . ILE A 1 145 ? -20.709 16.289 9.087 1.00 65.12 145 ILE A C 1
ATOM 1129 O O . ILE A 1 145 ? -21.781 15.818 9.459 1.00 65.12 145 ILE A O 1
ATOM 1133 N N . ASP A 1 146 ? -20.267 16.145 7.835 1.00 65.00 146 ASP A N 1
ATOM 1134 C CA . ASP A 1 146 ? -21.057 15.514 6.779 1.00 65.00 146 ASP A CA 1
ATOM 1135 C C . ASP A 1 146 ? -20.775 14.009 6.716 1.00 65.00 146 ASP A C 1
ATOM 1137 O O . ASP A 1 146 ? -19.658 13.580 6.397 1.00 65.00 146 ASP A O 1
ATOM 1141 N N . ASN A 1 147 ? -21.800 13.201 7.004 1.00 65.25 147 ASN A N 1
ATOM 1142 C CA . ASN A 1 147 ? -21.776 11.765 6.734 1.00 65.25 147 ASN A CA 1
ATOM 1143 C C . ASN A 1 147 ? -21.862 11.559 5.217 1.00 65.25 147 ASN A C 1
ATOM 1145 O O . ASN A 1 147 ? -22.952 11.494 4.654 1.00 65.25 147 ASN A O 1
ATOM 1149 N N . ALA A 1 148 ? -20.711 11.446 4.556 1.00 75.75 148 ALA A N 1
ATOM 1150 C CA . ALA A 1 148 ? -20.652 11.099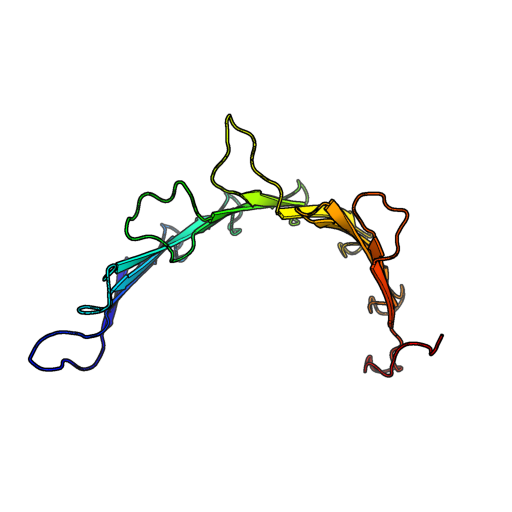 3.139 1.00 75.75 148 ALA A CA 1
ATOM 1151 C C . ALA A 1 148 ? -21.181 9.677 2.895 1.00 75.75 148 ALA A C 1
ATOM 1153 O O . ALA A 1 148 ? -21.722 9.381 1.832 1.00 75.75 148 ALA A O 1
ATOM 1154 N N . GLN A 1 149 ? -21.024 8.794 3.887 1.00 84.12 149 GLN A N 1
ATOM 1155 C CA . GLN A 1 149 ? -21.527 7.430 3.834 1.00 84.12 149 GLN A CA 1
ATOM 1156 C C . GLN A 1 149 ? -21.756 6.871 5.239 1.00 84.12 149 GLN A C 1
ATOM 1158 O O . GLN A 1 149 ? -20.941 7.074 6.141 1.00 84.12 149 GLN A O 1
ATOM 1163 N N . HIS A 1 150 ? -22.823 6.095 5.400 1.00 89.69 150 HIS A N 1
ATOM 1164 C CA . HIS A 1 150 ? -23.040 5.244 6.563 1.00 89.69 150 HIS A CA 1
ATOM 1165 C C . HIS A 1 150 ? -23.626 3.910 6.097 1.00 89.69 150 HIS A C 1
ATOM 1167 O O . HIS A 1 150 ? -24.681 3.885 5.472 1.00 89.69 150 HIS A O 1
ATOM 1173 N N . ILE A 1 151 ? -22.921 2.816 6.382 1.00 89.75 151 ILE A N 1
ATOM 1174 C CA . ILE A 1 151 ? -23.366 1.450 6.109 1.00 89.75 151 ILE A CA 1
ATOM 1175 C C . ILE A 1 151 ? -23.345 0.669 7.420 1.00 89.75 151 ILE A C 1
ATOM 1177 O O . ILE A 1 151 ? -22.336 0.662 8.131 1.00 89.75 151 ILE A O 1
ATOM 1181 N N . GLU A 1 152 ? -24.441 -0.023 7.701 1.00 91.62 152 GLU A N 1
ATOM 1182 C CA . GLU A 1 152 ? -24.531 -1.037 8.747 1.00 91.62 152 GLU A CA 1
ATOM 1183 C C . GLU A 1 152 ? -24.608 -2.413 8.083 1.00 91.62 152 GLU A C 1
ATOM 1185 O O . GLU A 1 152 ? -25.303 -2.578 7.087 1.00 91.62 152 GLU A O 1
ATOM 1190 N N . LEU A 1 153 ? -23.856 -3.385 8.592 1.00 90.00 153 LEU A N 1
ATOM 1191 C CA . LEU A 1 153 ? -23.705 -4.704 7.980 1.00 90.00 153 LEU A CA 1
ATOM 1192 C C . LEU A 1 153 ? -24.230 -5.768 8.939 1.00 90.00 153 LEU A C 1
ATOM 1194 O O . LEU A 1 153 ? -23.785 -5.846 10.089 1.00 90.00 153 LEU A O 1
ATOM 1198 N N . VAL A 1 154 ? -25.151 -6.593 8.447 1.00 89.94 154 VAL A N 1
ATOM 1199 C CA . VAL A 1 154 ? -25.737 -7.711 9.186 1.00 89.94 154 VAL A CA 1
ATOM 1200 C C . VAL A 1 154 ? -25.268 -9.021 8.568 1.00 89.94 154 VAL A C 1
ATOM 1202 O O . VAL A 1 154 ? -25.212 -9.170 7.346 1.00 89.94 154 VAL A O 1
ATOM 1205 N N . TRP A 1 155 ? -24.935 -9.961 9.444 1.00 91.19 155 TRP A N 1
ATOM 1206 C CA . TRP A 1 155 ? -24.414 -11.276 9.103 1.00 91.19 155 TRP A CA 1
ATOM 1207 C C . TRP A 1 155 ? -25.286 -12.343 9.752 1.00 91.19 155 TRP A C 1
ATOM 1209 O O . TRP A 1 155 ? -25.839 -12.103 10.830 1.00 91.19 155 TRP A O 1
ATOM 1219 N N . ASP A 1 156 ? -25.397 -13.502 9.116 1.00 87.75 156 ASP A N 1
ATOM 1220 C CA . ASP A 1 156 ? -25.982 -14.680 9.752 1.00 87.75 156 ASP A CA 1
ATOM 1221 C C . ASP A 1 156 ? -24.984 -15.379 10.703 1.00 87.75 156 ASP A C 1
ATOM 1223 O O . ASP A 1 156 ? -23.863 -14.912 10.933 1.00 87.75 156 ASP A O 1
ATOM 1227 N N . GLU A 1 157 ? -25.398 -16.504 11.293 1.00 85.50 157 GLU A N 1
ATOM 1228 C CA . GLU A 1 157 ? -24.591 -17.250 12.269 1.00 85.50 157 GLU A CA 1
ATOM 1229 C C . GLU A 1 157 ? -23.332 -17.898 11.671 1.00 85.50 157 GLU A C 1
ATOM 1231 O O . GLU A 1 157 ? -22.384 -18.176 12.410 1.00 85.50 157 GLU A O 1
ATOM 1236 N N . VAL A 1 158 ? -23.297 -18.120 10.353 1.00 87.00 158 VAL A N 1
ATOM 1237 C CA . VAL A 1 158 ? -22.138 -18.701 9.656 1.00 87.00 158 VAL A CA 1
ATOM 1238 C C . VAL A 1 158 ? -21.231 -17.637 9.032 1.00 87.00 158 VAL A C 1
ATOM 1240 O O . VAL A 1 158 ? -20.136 -17.961 8.572 1.00 87.00 158 VAL A O 1
ATOM 1243 N N . GLY A 1 159 ? -21.630 -16.363 9.095 1.00 82.69 159 GLY A N 1
ATOM 1244 C CA . GLY A 1 159 ? -20.856 -15.226 8.608 1.00 82.69 159 GLY A CA 1
ATOM 1245 C C . GLY A 1 159 ? -21.149 -14.846 7.158 1.00 82.69 159 GLY A C 1
ATOM 1246 O O . GLY A 1 159 ? -20.337 -14.141 6.558 1.00 82.69 159 GLY A O 1
ATOM 1247 N N . GLU A 1 160 ? -22.284 -15.272 6.603 1.00 87.06 160 GLU A N 1
ATOM 1248 C CA . GLU A 1 160 ? -22.772 -14.792 5.310 1.00 87.06 160 GLU A CA 1
ATOM 1249 C C . GLU A 1 160 ? -23.401 -13.404 5.477 1.00 87.06 160 GLU A C 1
ATOM 1251 O O . GLU A 1 160 ? -24.099 -13.122 6.457 1.00 87.06 160 GLU A O 1
ATOM 1256 N N . TYR A 1 161 ? -23.138 -12.506 4.526 1.00 85.56 161 TYR A N 1
ATOM 1257 C CA . TYR A 1 161 ? -23.742 -11.175 4.520 1.00 85.56 161 TYR A CA 1
ATOM 1258 C C . TYR A 1 161 ? -25.215 -11.263 4.115 1.00 85.56 161 TYR A C 1
ATOM 1260 O O . TYR A 1 161 ? -25.532 -11.730 3.024 1.00 85.56 161 TYR A O 1
ATOM 1268 N N . ILE A 1 162 ? -26.110 -10.746 4.960 1.00 88.06 162 ILE A N 1
ATOM 1269 C CA . ILE A 1 162 ? -27.562 -10.832 4.730 1.00 88.06 162 ILE A CA 1
ATOM 1270 C C . ILE A 1 162 ? -28.243 -9.476 4.512 1.00 88.06 162 ILE A C 1
ATOM 1272 O O . ILE A 1 162 ? -29.421 -9.436 4.164 1.00 88.06 162 ILE A O 1
ATOM 1276 N N . GLY A 1 163 ? -27.519 -8.361 4.659 1.00 85.81 163 GLY A N 1
ATOM 1277 C CA . GLY A 1 163 ? -28.020 -7.041 4.277 1.00 85.81 163 GLY A CA 1
ATOM 1278 C C . GLY A 1 163 ? -27.544 -5.887 5.154 1.00 85.81 163 GLY A C 1
ATOM 1279 O O . GLY A 1 163 ? -26.724 -6.040 6.061 1.00 85.81 163 GLY A O 1
ATOM 1280 N N . HIS A 1 164 ? -28.116 -4.719 4.875 1.00 78.50 164 HIS A N 1
ATOM 1281 C CA . HIS A 1 164 ? -28.063 -3.536 5.724 1.00 78.50 164 HIS A CA 1
ATOM 1282 C C . HIS A 1 164 ? -29.493 -3.196 6.173 1.00 78.50 164 HIS A C 1
ATOM 1284 O O . HIS A 1 164 ? -30.418 -3.339 5.368 1.00 78.50 164 HIS A O 1
ATOM 1290 N N . PRO A 1 165 ? -29.721 -2.768 7.428 1.00 72.56 165 PRO A N 1
ATOM 1291 C CA . PRO A 1 165 ? -31.041 -2.326 7.859 1.00 72.56 165 PRO A CA 1
ATOM 1292 C C . PRO A 1 165 ? -31.540 -1.209 6.934 1.00 72.56 165 PRO A C 1
ATOM 1294 O O . PRO A 1 165 ? -30.811 -0.266 6.617 1.00 72.56 165 PRO A O 1
ATOM 1297 N N . SER A 1 166 ? -32.768 -1.354 6.440 1.00 56.88 166 SER A N 1
ATOM 1298 C CA . SER A 1 166 ? -33.467 -0.299 5.711 1.00 56.88 166 SER A CA 1
ATOM 1299 C C . SER A 1 166 ? -33.731 0.859 6.672 1.00 56.88 166 SER A C 1
ATOM 1301 O O . SER A 1 166 ? -34.318 0.640 7.733 1.00 56.88 166 SER A O 1
ATOM 1303 N N . SER A 1 167 ? -33.254 2.049 6.304 1.00 56.78 167 SER A N 1
ATOM 1304 C CA . SER A 1 167 ? -33.498 3.318 7.003 1.00 56.78 167 SER A CA 1
ATOM 1305 C C . SER A 1 167 ? -34.978 3.647 7.116 1.00 56.78 167 SER A C 1
ATOM 1307 O O . SER A 1 167 ? -35.662 3.461 6.082 1.00 56.78 167 SER A O 1
#

Foldseek 3Di:
DKDKDFDDDDPNDTQKMKIFDADPVRHTAKIKIAGPPDPPARIFIWGWDDDPVGHTAKTAGRPDNDPPPQFRIWGFDADPVGHTAFIFTSNADVNHTQGAKGQPDADPVRHGQWMAGSQQKIWGWDADPVPRHTAWIWIAHNVNPDGPDIFGWDADPVGHTDGTDDD

Secondary structure (DSSP, 8-state):
-EEEEEPPEETTEES-EEEEEE-TTS-EEEEEEE-TTSTT-SEEEEEEEE-TTS-EEEEE-S--SSTT-SSSEEEEEE-TTSSEEEEEESS-BTTBPPEEEEEEEE-TTS-EEEEEETTS-EEEEEE-TTT--EEEEEEE-TTS-SEEEEEE-EE-TT--EEE----

Sequence (167 aa):
MARVWDSVTVCGSAQYSQSINFDGLGRVSQTTTTFPGHNNSTTHYEKQTYDQFGRVFQVFDSARSSASFNKNGVKNVYNSQGYLERVVDVAGKNGKHDLFYQVKAMDARGKITEALYGNGVTQKYAYYQGTGLAKTIKAFGSNMIDNAQHIELVWDEVGEYIGHPSS

pLDDT: mean 87.2, std 11.28, range [54.53, 98.12]